Protein AF-A0A397W7V2-F1 (afdb_monomer_lite)

Foldseek 3Di:
DDDDDDDDDDPPPPDDDPPDDDDDDDPQVVQLVLLVVLCVVLVWAKDADDDDDPVDDQQFGMWTDDPQAIETEGEDEDPPAADDLVNLVSQVVVCVVDDQLRYAYEYEYQDPRRHDPNNVVNCVPDSHHYHYYYSVCSNVCVVVVVVVCVVVVVPVVVVVVVVVVVVVVVVVVVD

pLDDT: mean 75.56, std 20.64, range [28.95, 98.0]

Radius of gyration: 20.15 Å; chains: 1; bounding box: 60×45×53 Å

Sequence (175 aa):
MSLNTYQVEIDENKDPDPFITLPSKSKGNELEFIAFRILKSTKIDCQRVRLSGPDGDGGIDIFGNFEGYLILVQCKNYTDAKVSVDDIRKFEGVMSRYPNRTTIGIYVTFDTDGYSRNAVHRAETSKFNILLKNVSSMEQDINNYVFEQLDNGFDDSEELIIDEMICKIKKNLIH

Secondary structure (DSSP, 8-state):
-----------TTS---TT--PPPS-HHHHHHHHHHHHHHHTT-EEEE----STT---S-SEEEEETTEEEEEEE---SS--B-HHHHHHHHHHHTTS-GGGEEEEEEESSTT-B-HHHHHHHHT-SSEEEEEEHHHHHHHHHHHHHHHHHHH--HHHHHHHHHHHHHHHHHT--

Organism: NCBI:txid44941

Structure (mmCIF, N/CA/C/O backbone):
data_AF-A0A397W7V2-F1
#
_entry.id   AF-A0A397W7V2-F1
#
loop_
_atom_site.group_PDB
_atom_site.id
_atom_site.type_symbol
_atom_site.label_atom_id
_atom_site.label_alt_id
_atom_site.label_comp_id
_atom_site.label_asym_id
_atom_site.label_entity_id
_atom_site.label_seq_id
_atom_site.pdbx_PDB_ins_code
_atom_site.Cartn_x
_atom_site.Cartn_y
_atom_site.Cartn_z
_atom_site.occupancy
_atom_site.B_iso_or_equiv
_atom_site.auth_seq_id
_atom_site.auth_comp_id
_atom_site.auth_asym_id
_atom_site.auth_atom_id
_atom_site.pdbx_PDB_model_num
ATOM 1 N N . MET A 1 1 ? 22.718 25.444 -11.321 1.00 36.31 1 MET A N 1
ATOM 2 C CA . MET A 1 1 ? 21.460 25.138 -10.610 1.00 36.31 1 MET A CA 1
ATOM 3 C C . MET A 1 1 ? 21.769 23.979 -9.685 1.00 36.31 1 MET A C 1
ATOM 5 O O . MET A 1 1 ? 22.042 22.892 -10.175 1.00 36.31 1 MET A O 1
ATOM 9 N N . SER A 1 2 ? 21.913 24.261 -8.393 1.00 29.70 2 SER A N 1
ATOM 10 C CA . SER A 1 2 ? 22.418 23.301 -7.408 1.00 29.70 2 SER A CA 1
ATOM 11 C C . SER A 1 2 ? 21.295 22.390 -6.920 1.00 29.70 2 SER A C 1
ATOM 13 O O . SER A 1 2 ? 20.222 22.871 -6.566 1.00 29.70 2 SER A O 1
ATOM 15 N N . LEU A 1 3 ? 21.555 21.082 -6.927 1.00 30.20 3 LEU A N 1
ATOM 16 C CA . LEU A 1 3 ? 20.704 20.051 -6.339 1.00 30.20 3 LEU A CA 1
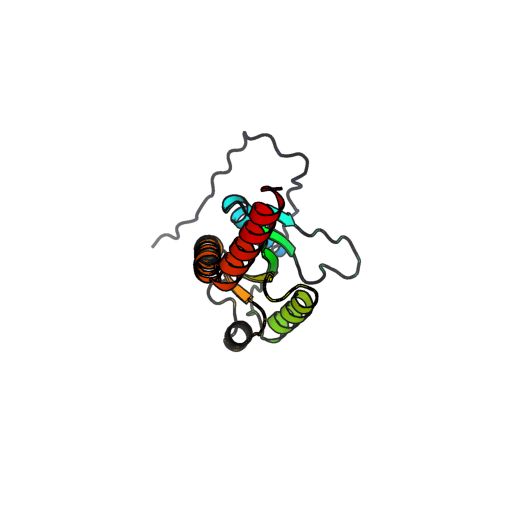ATOM 17 C C . LEU A 1 3 ? 20.763 20.179 -4.812 1.00 30.20 3 LEU A C 1
ATOM 19 O O . LEU A 1 3 ? 21.844 20.110 -4.229 1.00 30.20 3 LEU A O 1
ATOM 23 N N . ASN A 1 4 ? 19.609 20.394 -4.182 1.00 28.95 4 ASN A N 1
ATOM 24 C CA . ASN A 1 4 ? 19.475 20.407 -2.730 1.00 28.95 4 ASN A CA 1
ATOM 25 C C . ASN A 1 4 ? 19.445 18.960 -2.226 1.00 28.95 4 ASN A C 1
ATOM 27 O O . ASN A 1 4 ? 18.449 18.254 -2.378 1.00 28.95 4 ASN A O 1
ATOM 31 N N . THR A 1 5 ? 20.555 18.522 -1.645 1.00 29.66 5 THR A N 1
ATOM 32 C CA . THR A 1 5 ? 20.654 17.260 -0.914 1.00 29.66 5 THR A CA 1
ATOM 33 C C . THR A 1 5 ? 20.014 17.455 0.458 1.00 29.66 5 THR A C 1
ATOM 35 O O . THR A 1 5 ? 20.545 18.196 1.282 1.00 29.66 5 THR A O 1
ATOM 38 N N . TYR A 1 6 ? 18.879 16.806 0.715 1.00 30.30 6 TYR A N 1
ATOM 39 C CA . TYR A 1 6 ? 18.311 16.725 2.059 1.00 30.30 6 TYR A CA 1
ATOM 40 C C . TYR A 1 6 ? 19.210 15.830 2.920 1.00 30.30 6 TYR A C 1
ATOM 42 O O . TYR A 1 6 ? 19.213 14.610 2.762 1.00 30.30 6 TYR A O 1
ATOM 50 N N . GLN A 1 7 ? 20.000 16.432 3.810 1.00 29.55 7 GLN A N 1
ATOM 51 C CA . GLN A 1 7 ? 20.604 15.722 4.934 1.00 29.55 7 GLN A CA 1
ATOM 52 C C . GLN A 1 7 ? 19.617 15.783 6.099 1.00 29.55 7 GLN A C 1
ATOM 54 O O . GLN A 1 7 ? 19.313 16.856 6.611 1.00 29.55 7 GLN A O 1
ATOM 59 N N . VAL A 1 8 ? 19.072 14.628 6.473 1.00 34.34 8 VAL A N 1
ATOM 60 C CA . VAL A 1 8 ? 18.328 14.467 7.723 1.00 34.34 8 VAL A CA 1
ATOM 61 C C . VAL A 1 8 ? 19.373 14.397 8.834 1.00 34.34 8 VAL A C 1
ATOM 63 O O . VAL A 1 8 ? 20.119 13.423 8.906 1.00 34.34 8 VAL A O 1
ATOM 66 N N . GLU A 1 9 ? 19.468 15.438 9.660 1.00 29.42 9 GLU A N 1
ATOM 67 C CA . GLU A 1 9 ? 20.284 15.410 10.875 1.00 29.42 9 GLU A CA 1
ATOM 68 C C . GLU A 1 9 ? 19.662 14.416 11.863 1.00 29.42 9 GLU A C 1
ATOM 70 O O . GLU A 1 9 ? 18.535 14.586 12.332 1.00 29.42 9 GLU A O 1
ATOM 75 N N . ILE A 1 10 ? 20.387 13.332 12.131 1.00 40.09 10 ILE A N 1
ATOM 76 C CA . ILE A 1 10 ? 20.029 12.336 13.135 1.00 40.09 10 ILE A CA 1
ATOM 77 C C . ILE A 1 10 ? 20.703 12.786 14.431 1.00 40.09 10 ILE A C 1
ATOM 79 O O . ILE A 1 10 ? 21.927 12.854 14.497 1.00 40.09 10 ILE A O 1
ATOM 83 N N . ASP A 1 11 ? 19.910 13.114 15.449 1.00 35.94 11 ASP A N 1
ATOM 84 C CA . ASP A 1 11 ? 20.416 13.382 16.796 1.00 35.94 11 ASP A CA 1
ATOM 85 C C . ASP A 1 11 ? 20.946 12.071 17.401 1.00 35.94 11 ASP A C 1
ATOM 87 O O . ASP A 1 11 ? 20.175 11.199 17.812 1.00 35.94 11 ASP A O 1
ATOM 91 N N . GLU A 1 12 ? 22.271 11.916 17.402 1.00 41.75 12 GLU A N 1
ATOM 92 C CA . GLU A 1 12 ? 22.992 10.731 17.888 1.00 41.75 12 GLU A CA 1
ATOM 93 C C . GLU A 1 12 ? 22.890 10.528 19.416 1.00 41.75 12 GLU A C 1
ATOM 95 O O . GLU A 1 12 ? 23.403 9.536 19.928 1.00 41.75 12 GLU A O 1
ATOM 100 N N . ASN A 1 13 ? 22.211 11.416 20.158 1.00 40.16 13 ASN A N 1
ATOM 101 C CA . ASN A 1 13 ? 22.150 11.371 21.626 1.00 40.16 13 ASN A CA 1
ATOM 102 C C . ASN A 1 13 ? 20.847 10.807 22.214 1.00 40.16 13 ASN A C 1
ATOM 104 O O . ASN A 1 13 ? 20.648 10.876 23.429 1.00 40.16 13 ASN A O 1
ATOM 108 N N . LYS A 1 14 ? 19.944 10.242 21.403 1.00 43.38 14 LYS A N 1
ATOM 109 C CA . LYS A 1 14 ? 18.801 9.481 21.935 1.00 43.38 14 LYS A CA 1
ATOM 110 C C . LYS A 1 14 ? 19.172 8.010 22.066 1.00 43.38 14 LYS A C 1
ATOM 112 O O . LYS A 1 14 ? 19.471 7.371 21.061 1.00 43.38 14 LYS A O 1
ATOM 117 N N . ASP A 1 15 ? 19.114 7.503 23.300 1.00 38.69 15 ASP A N 1
ATOM 118 C CA . ASP A 1 15 ? 19.345 6.098 23.642 1.00 38.69 15 ASP A CA 1
ATOM 119 C C . ASP A 1 15 ? 18.730 5.161 22.585 1.00 38.69 15 ASP A C 1
ATOM 121 O O . ASP A 1 15 ? 17.524 5.249 22.314 1.00 38.69 15 ASP A O 1
ATOM 125 N N . PRO A 1 16 ? 19.527 4.281 21.954 1.00 41.81 16 PRO A N 1
ATOM 126 C CA . PRO A 1 16 ? 19.002 3.364 20.963 1.00 41.81 16 PRO A CA 1
ATOM 127 C C . PRO A 1 16 ? 18.083 2.358 21.657 1.00 41.81 16 PRO A C 1
ATOM 129 O O . PRO A 1 16 ? 18.510 1.598 22.527 1.00 41.81 16 PRO A O 1
ATOM 132 N N . ASP A 1 17 ? 16.813 2.350 21.250 1.00 44.78 17 ASP A N 1
ATOM 133 C CA . ASP A 1 17 ? 15.857 1.307 21.617 1.00 44.78 17 ASP A CA 1
ATOM 134 C C . ASP A 1 17 ? 16.480 -0.070 21.292 1.00 44.78 17 ASP A C 1
ATOM 136 O O . ASP A 1 17 ? 16.838 -0.319 20.130 1.00 44.78 17 ASP A O 1
ATOM 140 N N . PRO A 1 18 ? 16.630 -0.966 22.288 1.00 40.69 18 PRO A N 1
ATOM 141 C CA . PRO A 1 18 ? 17.350 -2.231 22.150 1.00 40.69 18 PRO A CA 1
ATOM 142 C C . PRO A 1 18 ? 16.732 -3.204 21.130 1.00 40.69 18 PRO A C 1
ATOM 144 O O . PRO A 1 18 ? 17.342 -4.231 20.827 1.00 40.69 18 PRO A O 1
ATOM 147 N N . PHE A 1 19 ? 15.567 -2.893 20.551 1.00 41.12 19 PHE A N 1
ATOM 148 C CA . PHE A 1 19 ? 14.949 -3.678 19.478 1.00 41.12 19 PHE A CA 1
ATOM 149 C C . PHE A 1 19 ? 15.220 -3.150 18.056 1.00 41.12 19 PHE A C 1
ATOM 151 O O . PHE A 1 19 ? 14.854 -3.805 17.072 1.00 41.12 19 PHE A O 1
ATOM 158 N N . ILE A 1 20 ? 15.907 -2.012 17.895 1.00 42.50 20 ILE A N 1
ATOM 159 C CA . ILE A 1 20 ? 16.216 -1.433 16.580 1.00 42.50 20 ILE A CA 1
ATOM 160 C C . ILE A 1 20 ? 17.597 -1.897 16.112 1.00 42.50 20 ILE A C 1
ATOM 162 O O . ILE A 1 20 ? 18.605 -1.205 16.213 1.00 42.50 20 ILE A O 1
ATOM 166 N N . THR A 1 21 ? 17.642 -3.082 15.508 1.00 40.53 21 THR A N 1
ATOM 167 C CA . THR A 1 21 ? 18.775 -3.449 14.650 1.00 40.53 21 THR A CA 1
ATOM 168 C C . THR A 1 21 ? 18.707 -2.618 13.368 1.00 40.53 21 THR A C 1
ATOM 170 O O . THR A 1 21 ? 17.795 -2.819 12.554 1.00 40.53 21 THR A O 1
ATOM 173 N N . LEU A 1 22 ? 19.663 -1.694 13.205 1.00 39.22 22 LEU A N 1
ATOM 174 C CA . LEU A 1 22 ? 20.009 -1.051 11.933 1.00 39.22 22 LEU A CA 1
ATOM 175 C C . LEU A 1 22 ? 20.388 -2.146 10.922 1.00 39.22 22 LEU A C 1
ATOM 177 O O . LEU A 1 22 ? 21.346 -2.885 11.159 1.00 39.22 22 LEU A O 1
ATOM 181 N N . PRO A 1 23 ? 19.640 -2.309 9.822 1.00 42.50 23 PRO A N 1
ATOM 182 C CA . PRO A 1 23 ? 19.940 -3.345 8.856 1.00 42.50 23 PRO A CA 1
ATOM 183 C C . PRO A 1 23 ? 21.092 -2.937 7.939 1.00 42.50 23 PRO A C 1
ATOM 185 O O . PRO A 1 23 ? 21.201 -1.798 7.486 1.00 42.50 23 PRO A O 1
ATOM 188 N N . SER A 1 24 ? 21.939 -3.914 7.625 1.00 39.84 24 SER A N 1
ATOM 189 C CA . SER A 1 24 ? 22.987 -3.816 6.617 1.00 39.84 24 SER A CA 1
ATOM 190 C C . SER A 1 24 ? 22.401 -3.422 5.255 1.00 39.84 24 SER A C 1
ATOM 192 O O . SER A 1 24 ? 21.488 -4.090 4.763 1.00 39.84 24 SER A O 1
ATOM 194 N N . LYS A 1 25 ? 22.955 -2.355 4.659 1.00 41.94 25 LYS A N 1
ATOM 195 C CA . LYS A 1 25 ? 22.724 -1.829 3.298 1.00 41.94 25 LYS A CA 1
ATOM 196 C C . LYS A 1 25 ? 22.180 -2.871 2.306 1.00 41.94 25 LYS A C 1
ATOM 198 O O . LYS A 1 25 ? 22.931 -3.568 1.631 1.00 41.94 25 LYS A O 1
ATOM 203 N N . SER A 1 26 ? 20.862 -2.910 2.160 1.00 48.91 26 SER A N 1
ATOM 204 C CA . SER A 1 26 ? 20.168 -3.461 0.996 1.00 48.91 26 SER A CA 1
ATOM 205 C C . SER A 1 26 ? 19.012 -2.510 0.683 1.00 48.91 26 SER A C 1
ATOM 207 O O . SER A 1 26 ? 18.288 -2.103 1.588 1.00 48.91 26 SER A O 1
ATOM 209 N N . LYS A 1 27 ? 18.875 -2.090 -0.582 1.00 52.91 27 LYS A N 1
ATOM 210 C CA . LYS A 1 27 ? 17.947 -1.018 -1.008 1.00 52.91 27 LYS A CA 1
ATOM 211 C C . LYS A 1 27 ? 16.471 -1.275 -0.651 1.00 52.91 27 LYS A C 1
ATOM 213 O O . LYS A 1 27 ? 15.699 -0.324 -0.592 1.00 52.91 27 LYS A O 1
ATOM 218 N N . GLY A 1 28 ? 16.077 -2.536 -0.443 1.00 57.19 28 GLY A N 1
ATOM 219 C CA . GLY A 1 28 ? 14.729 -2.899 0.019 1.00 57.19 28 GLY A CA 1
ATOM 220 C C . GLY A 1 28 ? 14.472 -2.460 1.462 1.00 57.19 28 GLY A C 1
ATOM 221 O O . GLY A 1 28 ? 13.488 -1.781 1.737 1.00 57.19 28 GLY A O 1
ATOM 222 N N . ASN A 1 29 ? 15.443 -2.699 2.347 1.00 71.06 29 ASN A N 1
ATOM 223 C CA . ASN A 1 29 ? 15.314 -2.400 3.772 1.00 71.06 29 ASN A CA 1
ATOM 224 C C . ASN A 1 29 ? 15.237 -0.893 4.066 1.00 71.06 29 ASN A C 1
ATOM 226 O O . ASN A 1 29 ? 14.667 -0.475 5.069 1.00 71.06 29 ASN A O 1
ATOM 230 N N . GLU A 1 30 ? 15.807 -0.064 3.189 1.00 83.62 30 GLU A N 1
ATOM 231 C CA . GLU A 1 30 ? 15.727 1.392 3.313 1.00 83.62 30 GLU A CA 1
ATOM 232 C C . GLU A 1 30 ? 14.299 1.901 3.087 1.00 83.62 30 GLU A C 1
ATOM 234 O O . GLU A 1 30 ? 13.807 2.698 3.885 1.00 83.62 30 GLU A O 1
ATOM 239 N N . LEU A 1 31 ? 13.604 1.396 2.057 1.00 85.25 31 LEU A N 1
ATOM 240 C CA . LEU A 1 31 ? 12.212 1.767 1.786 1.00 85.25 31 LEU A CA 1
ATOM 241 C C . LEU A 1 31 ? 11.305 1.369 2.948 1.00 85.25 31 LEU A C 1
ATOM 243 O O . LEU A 1 31 ? 10.539 2.190 3.447 1.00 85.25 31 LEU A O 1
ATOM 247 N N . GLU A 1 32 ? 11.433 0.120 3.394 1.00 87.56 32 GLU A N 1
ATOM 248 C CA . GLU A 1 32 ? 10.673 -0.416 4.522 1.00 87.56 32 GLU A CA 1
ATOM 249 C C . GLU A 1 32 ? 10.929 0.388 5.799 1.00 87.56 32 GLU A C 1
ATOM 251 O O . GLU A 1 32 ? 10.002 0.697 6.546 1.00 87.56 32 GLU A O 1
ATOM 256 N N . PHE A 1 33 ? 12.187 0.762 6.057 1.00 87.69 33 PHE A N 1
ATOM 257 C CA . PHE A 1 33 ? 12.539 1.560 7.224 1.00 87.69 33 PHE A CA 1
ATOM 258 C C . PHE A 1 33 ? 11.929 2.962 7.162 1.00 87.69 33 PHE A C 1
ATOM 260 O O . PHE A 1 33 ? 11.362 3.415 8.155 1.00 87.69 33 PHE A O 1
ATOM 267 N N . ILE A 1 34 ? 11.999 3.641 6.014 1.00 88.75 34 ILE A N 1
ATOM 268 C CA . ILE A 1 34 ? 11.419 4.980 5.861 1.00 88.75 34 ILE A CA 1
ATOM 269 C C . ILE A 1 34 ? 9.892 4.922 5.978 1.00 88.75 34 ILE A C 1
ATOM 271 O O . ILE A 1 34 ? 9.317 5.682 6.758 1.00 88.75 34 ILE A O 1
ATOM 275 N N . ALA A 1 35 ? 9.243 3.986 5.282 1.00 90.25 35 ALA A N 1
ATOM 276 C CA . ALA A 1 35 ? 7.800 3.775 5.374 1.00 90.25 35 ALA A CA 1
ATOM 277 C C . ALA A 1 35 ? 7.369 3.501 6.824 1.00 90.25 35 ALA A C 1
ATOM 279 O O . ALA A 1 35 ? 6.437 4.122 7.329 1.00 90.25 35 ALA A O 1
ATOM 280 N N . PHE A 1 36 ? 8.102 2.646 7.543 1.00 91.06 36 PHE A N 1
ATOM 281 C CA . PHE A 1 36 ? 7.857 2.373 8.959 1.00 91.06 36 PHE A CA 1
ATOM 282 C C . PHE A 1 36 ? 7.973 3.627 9.837 1.00 91.06 36 PHE A C 1
ATOM 284 O O . PHE A 1 36 ? 7.149 3.842 10.725 1.00 91.06 36 PHE A O 1
ATOM 291 N N . ARG A 1 37 ? 8.977 4.477 9.595 1.00 89.88 37 ARG A N 1
ATOM 292 C CA . ARG A 1 37 ? 9.163 5.727 10.348 1.00 89.88 37 ARG A CA 1
ATOM 293 C C . ARG A 1 37 ? 8.023 6.717 10.115 1.00 89.88 37 ARG A C 1
ATOM 295 O O . ARG A 1 37 ? 7.576 7.317 11.089 1.00 89.88 37 ARG A O 1
ATOM 302 N N . ILE A 1 38 ? 7.537 6.836 8.879 1.00 88.50 38 ILE A N 1
ATOM 303 C CA . ILE A 1 38 ? 6.379 7.674 8.525 1.00 88.50 38 ILE A CA 1
ATOM 304 C C . ILE A 1 38 ? 5.102 7.161 9.213 1.00 88.50 38 ILE A C 1
ATOM 306 O O . ILE A 1 38 ? 4.321 7.929 9.771 1.00 88.50 38 ILE A O 1
ATOM 310 N N . LEU A 1 39 ? 4.890 5.845 9.245 1.00 88.75 39 LEU A N 1
ATOM 311 C CA . LEU A 1 39 ? 3.735 5.265 9.942 1.00 88.75 39 LEU A CA 1
ATOM 312 C C . LEU A 1 39 ? 3.814 5.504 11.459 1.00 88.75 39 LEU A C 1
ATOM 314 O O . LEU A 1 39 ? 2.828 5.867 12.095 1.00 88.75 39 LEU A O 1
ATOM 318 N N . LYS A 1 40 ? 5.001 5.378 12.064 1.00 87.56 40 LYS A N 1
ATOM 319 C CA . LYS A 1 40 ? 5.171 5.690 13.491 1.00 87.56 40 LYS A CA 1
ATOM 320 C C . LYS A 1 40 ? 4.983 7.179 13.807 1.00 87.56 40 LYS A C 1
ATOM 322 O O . LYS A 1 40 ? 4.460 7.480 14.878 1.00 87.56 40 LYS A O 1
ATOM 327 N N . SER A 1 41 ? 5.373 8.107 12.924 1.00 84.94 41 SER A N 1
ATOM 328 C CA . SER A 1 41 ? 5.145 9.547 13.154 1.00 84.94 41 SER A CA 1
ATOM 329 C C . SER A 1 41 ? 3.665 9.930 13.083 1.00 84.94 41 SER A C 1
ATOM 331 O O . SER A 1 41 ? 3.241 10.851 13.777 1.00 84.94 41 SER A O 1
ATOM 333 N N . THR A 1 42 ? 2.863 9.170 12.334 1.00 79.25 42 THR A N 1
ATOM 334 C CA . THR A 1 42 ? 1.411 9.364 12.165 1.00 79.25 42 THR A CA 1
ATOM 335 C C . THR A 1 42 ? 0.564 8.670 13.241 1.00 79.25 42 THR A C 1
ATOM 337 O O . THR A 1 42 ? -0.643 8.529 13.092 1.00 79.25 42 THR A O 1
ATOM 340 N N . LYS A 1 43 ? 1.176 8.267 14.368 1.00 81.25 43 LYS A N 1
ATOM 341 C CA . LYS A 1 43 ? 0.522 7.567 15.496 1.00 81.25 43 LYS A CA 1
ATOM 342 C C . LYS A 1 43 ? -0.110 6.215 15.131 1.00 81.25 43 LYS A C 1
ATOM 344 O O . LYS A 1 43 ? -0.883 5.678 15.919 1.00 81.25 43 LYS A O 1
ATOM 349 N N . ILE A 1 44 ? 0.250 5.632 13.989 1.00 85.31 44 ILE A N 1
ATOM 350 C CA . ILE A 1 44 ? -0.161 4.276 13.623 1.00 85.31 44 ILE A CA 1
ATOM 351 C C . ILE A 1 44 ? 0.657 3.283 14.447 1.00 85.31 44 ILE A C 1
ATOM 353 O O . ILE A 1 44 ? 1.898 3.300 14.433 1.00 85.31 44 ILE A O 1
ATOM 357 N N . ASP A 1 45 ? -0.022 2.370 15.142 1.00 88.62 45 ASP A N 1
ATOM 358 C CA . ASP A 1 45 ? 0.671 1.285 15.822 1.00 88.62 45 ASP A CA 1
ATOM 359 C C . ASP A 1 45 ? 1.105 0.232 14.807 1.00 88.62 45 ASP A C 1
ATOM 361 O O . ASP A 1 45 ? 0.329 -0.625 14.397 1.00 88.62 45 ASP A O 1
ATOM 365 N N . CYS A 1 46 ? 2.353 0.331 14.357 1.00 90.44 46 CYS A N 1
ATOM 366 C CA . CYS A 1 46 ? 2.905 -0.565 13.354 1.00 90.44 46 CYS A CA 1
ATOM 367 C C . CYS A 1 46 ? 4.093 -1.403 13.830 1.00 90.44 46 CYS A C 1
ATOM 369 O O . CYS A 1 46 ? 4.826 -1.046 14.757 1.00 90.44 46 CYS A O 1
ATOM 371 N N . GLN A 1 47 ? 4.296 -2.526 13.145 1.00 89.81 47 GLN A N 1
ATOM 372 C CA . GLN A 1 47 ? 5.377 -3.478 13.351 1.00 89.81 47 GLN A CA 1
ATOM 373 C C . GLN A 1 47 ? 5.892 -3.951 11.992 1.00 89.81 47 GLN A C 1
ATOM 375 O O . GLN A 1 47 ? 5.113 -4.281 11.097 1.00 89.81 47 GLN A O 1
ATOM 380 N N . ARG A 1 48 ? 7.218 -3.999 11.839 1.00 87.44 48 ARG A N 1
ATOM 381 C CA . ARG A 1 48 ? 7.835 -4.595 10.650 1.00 87.44 48 ARG A CA 1
ATOM 382 C C . ARG A 1 48 ? 7.738 -6.112 10.714 1.00 87.44 48 ARG A C 1
ATOM 384 O O . ARG A 1 48 ? 8.032 -6.715 11.746 1.00 87.44 48 ARG A O 1
ATOM 391 N N . VAL A 1 49 ? 7.406 -6.717 9.588 1.00 82.94 49 VAL A N 1
ATOM 392 C CA . VAL A 1 49 ? 7.402 -8.158 9.396 1.00 82.94 49 VAL A CA 1
ATOM 393 C C . VAL A 1 49 ? 8.825 -8.599 9.108 1.00 82.94 49 VAL A C 1
ATOM 395 O O . VAL A 1 49 ? 9.399 -8.285 8.074 1.00 82.94 49 VAL A O 1
ATOM 398 N N . ARG A 1 50 ? 9.417 -9.349 10.034 1.00 69.06 50 ARG A N 1
ATOM 399 C CA . ARG A 1 50 ? 10.701 -10.017 9.811 1.00 69.06 50 ARG A CA 1
ATOM 400 C C . ARG A 1 50 ? 10.462 -11.516 9.748 1.00 69.06 50 ARG A C 1
ATOM 402 O O . ARG A 1 50 ? 10.677 -12.223 10.729 1.00 69.06 50 ARG A O 1
ATOM 409 N N . LEU A 1 51 ? 9.988 -12.008 8.607 1.00 57.53 51 LEU A N 1
ATOM 410 C CA . LEU A 1 51 ? 9.921 -13.449 8.379 1.00 57.53 51 LEU A CA 1
ATOM 411 C C . LEU A 1 51 ? 11.315 -13.939 7.984 1.00 57.53 51 LEU A C 1
ATOM 413 O O . LEU A 1 51 ? 11.837 -13.613 6.925 1.00 57.53 51 LEU A O 1
ATOM 417 N N . SER A 1 52 ? 11.942 -14.694 8.882 1.00 47.91 52 SER A N 1
ATOM 418 C CA . SER A 1 52 ? 13.190 -15.406 8.607 1.00 47.91 52 SER A CA 1
ATOM 419 C C . SER A 1 52 ? 12.833 -16.824 8.164 1.00 47.91 52 SER A C 1
ATOM 421 O O . SER A 1 52 ? 12.600 -17.691 9.001 1.00 47.91 52 SER A O 1
ATOM 423 N N . GLY A 1 53 ? 12.724 -17.052 6.855 1.00 47.06 53 GLY A N 1
ATOM 424 C CA . GLY A 1 53 ? 12.413 -18.364 6.284 1.00 47.06 53 GLY A CA 1
ATOM 425 C C . GLY A 1 53 ? 12.797 -18.457 4.800 1.00 47.06 53 GLY A C 1
ATOM 426 O O . GLY A 1 53 ? 12.938 -17.421 4.151 1.00 47.06 53 GLY A O 1
ATOM 427 N N . PRO A 1 54 ? 12.984 -19.676 4.256 1.00 40.94 54 PRO A N 1
ATOM 428 C CA . PRO A 1 54 ? 13.410 -19.892 2.867 1.00 40.94 54 PRO A CA 1
ATOM 429 C C . PRO A 1 54 ? 12.395 -19.413 1.813 1.00 40.94 54 PRO A C 1
ATOM 431 O O . PRO A 1 54 ? 12.778 -19.237 0.660 1.00 40.94 54 PRO A O 1
ATOM 434 N N . ASP A 1 55 ? 11.143 -19.155 2.211 1.00 45.34 55 ASP A N 1
ATOM 435 C CA . ASP A 1 55 ? 10.045 -18.752 1.319 1.00 45.34 55 ASP A CA 1
ATOM 436 C C . ASP A 1 55 ? 9.836 -17.229 1.212 1.00 45.34 55 ASP A C 1
ATOM 438 O O . ASP A 1 55 ? 8.919 -16.784 0.524 1.00 45.34 55 ASP A O 1
ATOM 442 N N . GLY A 1 56 ? 10.701 -16.425 1.843 1.00 49.66 56 GLY A N 1
ATOM 443 C CA . GLY A 1 56 ? 10.630 -14.964 1.779 1.00 49.66 56 GLY A CA 1
ATOM 444 C C . GLY A 1 56 ? 9.408 -14.353 2.480 1.00 49.66 56 GLY A C 1
ATOM 445 O O . GLY A 1 56 ? 8.494 -15.028 2.951 1.00 49.66 56 GLY A O 1
ATOM 446 N N . ASP A 1 57 ? 9.448 -13.031 2.593 1.00 54.28 57 ASP A N 1
ATOM 447 C CA . ASP A 1 57 ? 8.368 -12.134 2.983 1.00 54.28 57 ASP A CA 1
ATOM 448 C C . ASP A 1 57 ? 7.073 -12.501 2.244 1.00 54.28 57 ASP A C 1
ATOM 450 O O . ASP A 1 57 ? 6.979 -12.397 1.027 1.00 54.28 57 ASP A O 1
ATOM 454 N N . GLY A 1 58 ? 6.041 -12.948 2.965 1.00 61.41 58 GLY A N 1
ATOM 455 C CA . GLY A 1 58 ? 4.741 -13.363 2.411 1.00 61.41 58 GLY A CA 1
ATOM 456 C C . GLY A 1 58 ? 3.906 -12.238 1.767 1.00 61.41 58 GLY A C 1
ATOM 457 O O . GLY A 1 58 ? 2.672 -12.288 1.819 1.00 61.41 58 GLY A O 1
ATOM 458 N N . GLY A 1 59 ? 4.570 -11.231 1.196 1.00 80.44 59 GLY A N 1
ATOM 459 C CA . GLY A 1 59 ? 4.029 -10.088 0.477 1.00 80.44 59 GLY A CA 1
ATOM 460 C C . GLY A 1 59 ? 3.672 -8.880 1.348 1.00 80.44 59 GLY A C 1
ATOM 461 O O . GLY A 1 59 ? 3.009 -7.976 0.856 1.00 80.44 59 GLY A O 1
ATOM 462 N N . ILE A 1 60 ? 4.020 -8.875 2.640 1.00 90.00 60 ILE A N 1
ATOM 463 C CA . ILE A 1 60 ? 3.762 -7.758 3.567 1.00 90.00 60 ILE A CA 1
ATOM 464 C C . ILE A 1 60 ? 5.033 -7.482 4.357 1.00 90.00 60 ILE A C 1
ATOM 466 O O . ILE A 1 60 ? 5.539 -8.379 5.031 1.00 90.00 60 ILE A O 1
ATOM 470 N N . ASP A 1 61 ? 5.469 -6.228 4.334 1.00 90.88 61 ASP A N 1
ATOM 471 C CA . ASP A 1 61 ? 6.660 -5.760 5.045 1.00 90.88 61 ASP A CA 1
ATOM 472 C C . ASP A 1 61 ? 6.307 -5.102 6.381 1.00 90.88 61 ASP A C 1
ATOM 474 O O . ASP A 1 61 ? 7.096 -5.132 7.326 1.00 90.88 61 ASP A O 1
ATOM 478 N N . ILE A 1 62 ? 5.120 -4.495 6.495 1.00 91.69 62 ILE A N 1
ATOM 479 C CA . ILE A 1 62 ? 4.678 -3.799 7.711 1.00 91.69 62 ILE A CA 1
ATOM 480 C C . ILE A 1 62 ? 3.197 -4.087 7.964 1.00 91.69 62 ILE A C 1
ATOM 482 O O . ILE A 1 62 ? 2.363 -3.945 7.070 1.00 91.69 62 ILE A O 1
ATOM 486 N N . PHE A 1 63 ? 2.875 -4.434 9.210 1.00 92.31 63 PHE A N 1
ATOM 487 C CA . PHE A 1 63 ? 1.511 -4.394 9.734 1.00 92.31 63 PHE A CA 1
ATOM 488 C C . PHE A 1 63 ? 1.318 -3.132 10.556 1.00 92.31 63 PHE A C 1
ATOM 490 O O . PHE A 1 63 ? 2.204 -2.755 11.318 1.00 92.31 63 PHE A O 1
ATOM 497 N N . GLY A 1 64 ? 0.156 -2.508 10.436 1.00 91.50 64 GLY A N 1
ATOM 498 C CA . GLY A 1 64 ? -0.266 -1.388 11.259 1.00 91.50 64 GLY A CA 1
ATOM 499 C C . GLY A 1 64 ? -1.682 -1.574 11.778 1.00 91.50 64 GLY A C 1
ATOM 500 O O . GLY A 1 64 ? -2.493 -2.271 11.173 1.00 91.50 64 GLY A O 1
ATOM 501 N N . ASN A 1 65 ? -1.985 -0.925 12.891 1.00 90.12 65 ASN A N 1
ATOM 502 C CA . ASN A 1 65 ? -3.337 -0.695 13.355 1.00 90.12 65 ASN A CA 1
ATOM 503 C C . ASN A 1 65 ? -3.544 0.804 13.558 1.00 90.12 65 ASN A C 1
ATOM 505 O O . ASN A 1 65 ? -2.690 1.487 14.133 1.00 90.12 65 ASN A O 1
ATOM 509 N N . PHE A 1 66 ? -4.677 1.301 13.081 1.00 86.44 66 PHE A N 1
ATOM 510 C CA . PHE A 1 66 ? -5.109 2.663 13.334 1.00 86.44 66 PHE A CA 1
ATOM 511 C C . PHE A 1 66 ? -6.624 2.686 13.499 1.00 86.44 66 PHE A C 1
ATOM 513 O O . PHE A 1 66 ? -7.339 2.325 12.572 1.00 86.44 66 PHE A O 1
ATOM 520 N N . GLU A 1 67 ? -7.100 3.062 14.687 1.00 83.62 67 GLU A N 1
ATOM 521 C CA . GLU A 1 67 ? -8.531 3.243 14.987 1.00 83.62 67 GLU A CA 1
ATOM 522 C C . GLU A 1 67 ? -9.426 2.075 14.523 1.00 83.62 67 GLU A C 1
ATOM 524 O O . GLU A 1 67 ? -10.495 2.255 13.954 1.00 83.62 67 GLU A O 1
ATOM 529 N N . GLY A 1 68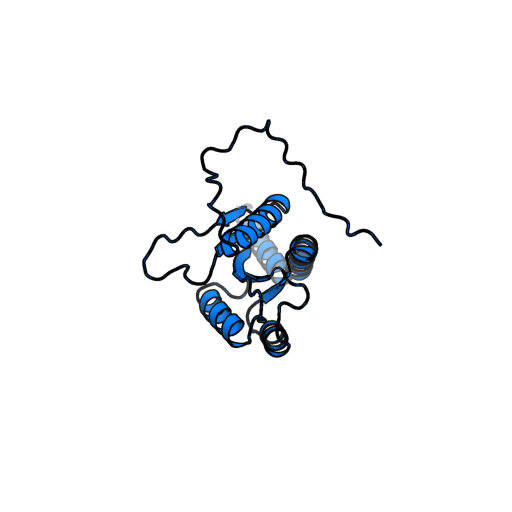 ? -8.969 0.837 14.748 1.00 84.06 68 GLY A N 1
ATOM 530 C CA . GLY A 1 68 ? -9.711 -0.373 14.370 1.00 84.06 68 GLY A CA 1
ATOM 531 C C . GLY A 1 68 ? -9.495 -0.842 12.926 1.00 84.06 68 GLY A C 1
ATOM 532 O O . GLY A 1 68 ? -9.868 -1.971 12.601 1.00 84.06 68 GLY A O 1
ATOM 533 N N . TYR A 1 69 ? -8.816 -0.054 12.089 1.00 88.50 69 TYR A N 1
ATOM 534 C CA . TYR A 1 69 ? -8.392 -0.463 10.753 1.00 88.50 69 TYR A CA 1
ATOM 535 C C . TYR A 1 69 ? -7.060 -1.209 10.792 1.00 88.50 69 TYR A C 1
ATOM 537 O O . TYR A 1 69 ? -6.079 -0.771 11.399 1.00 88.50 69 TYR A O 1
ATOM 545 N N . LEU A 1 70 ? -7.018 -2.340 10.094 1.00 91.69 70 LEU A N 1
ATOM 546 C CA . LEU A 1 70 ? -5.800 -3.072 9.795 1.00 91.69 70 LEU A CA 1
ATOM 547 C C . LEU A 1 70 ? -5.107 -2.428 8.594 1.00 91.69 70 LEU A C 1
ATOM 549 O O . LEU A 1 70 ? -5.679 -2.338 7.513 1.00 91.69 70 LEU A O 1
ATOM 553 N N . ILE A 1 71 ? -3.856 -2.026 8.764 1.00 92.94 71 ILE A N 1
ATOM 554 C CA . ILE A 1 71 ? -3.023 -1.465 7.704 1.00 92.94 71 ILE A CA 1
ATOM 555 C C . ILE A 1 71 ? -2.009 -2.522 7.278 1.00 92.94 71 ILE A C 1
ATOM 557 O O . ILE A 1 71 ? -1.257 -3.050 8.096 1.00 92.94 71 ILE A O 1
ATOM 561 N N . LEU A 1 72 ? -1.989 -2.831 5.988 1.00 94.00 72 LEU A N 1
ATOM 562 C CA . LEU A 1 72 ? -1.065 -3.774 5.370 1.00 94.00 72 LEU A CA 1
ATOM 563 C C . LEU A 1 72 ? -0.174 -3.016 4.405 1.00 94.00 72 LEU A C 1
ATOM 565 O O . LEU A 1 72 ? -0.685 -2.393 3.479 1.00 94.00 72 LEU A O 1
ATOM 569 N N . VAL A 1 73 ? 1.140 -3.079 4.589 1.00 93.75 73 VAL A N 1
ATOM 570 C CA . VAL A 1 73 ? 2.072 -2.336 3.740 1.00 93.75 73 VAL A CA 1
ATOM 571 C C . VAL A 1 73 ? 3.015 -3.283 3.027 1.00 93.75 73 VAL A C 1
ATOM 573 O O . VAL A 1 73 ? 3.671 -4.109 3.663 1.00 93.75 73 VAL A O 1
ATOM 576 N N . GLN A 1 74 ? 3.103 -3.121 1.711 1.00 93.56 74 GLN A N 1
ATOM 577 C CA . GLN A 1 74 ? 4.160 -3.699 0.892 1.00 93.56 74 GLN A CA 1
ATOM 578 C C . GLN A 1 74 ? 4.984 -2.564 0.289 1.00 93.56 74 GLN A C 1
ATOM 580 O O . GLN A 1 74 ? 4.475 -1.671 -0.389 1.00 93.56 74 GLN A O 1
ATOM 585 N N . CYS A 1 75 ? 6.283 -2.639 0.499 1.00 90.81 75 CYS A N 1
ATOM 586 C CA . CYS A 1 75 ? 7.299 -1.791 -0.073 1.00 90.81 75 CYS A CA 1
ATOM 587 C C . CYS A 1 75 ? 7.930 -2.497 -1.279 1.00 90.81 75 CYS A C 1
ATOM 589 O O . CYS A 1 75 ? 8.397 -3.632 -1.202 1.00 90.81 75 CYS A O 1
ATOM 591 N N . LYS A 1 76 ? 7.996 -1.812 -2.421 1.00 88.62 76 LYS A N 1
ATOM 592 C CA . LYS A 1 76 ? 8.713 -2.315 -3.594 1.00 88.62 76 LYS A CA 1
ATOM 593 C C . LYS A 1 76 ? 9.552 -1.219 -4.221 1.00 88.62 76 LYS A C 1
ATOM 595 O O . LYS A 1 76 ? 9.038 -0.191 -4.648 1.00 88.62 76 LYS A O 1
ATOM 600 N N . ASN A 1 77 ? 10.854 -1.467 -4.314 1.00 80.69 77 ASN A N 1
ATOM 601 C CA . ASN A 1 77 ? 11.791 -0.555 -4.953 1.00 80.69 77 ASN A CA 1
ATOM 602 C C . ASN A 1 77 ? 12.345 -1.174 -6.240 1.00 80.69 77 ASN A C 1
ATOM 604 O O . ASN A 1 77 ? 13.325 -1.920 -6.206 1.00 80.69 77 ASN A O 1
ATOM 608 N N . TYR A 1 78 ? 11.706 -0.885 -7.370 1.00 82.00 78 TYR A N 1
ATOM 609 C CA . TYR A 1 78 ? 12.267 -1.194 -8.680 1.00 82.00 78 TYR A CA 1
ATOM 610 C C . TYR A 1 78 ? 13.157 -0.034 -9.126 1.00 82.00 78 TYR A C 1
ATOM 612 O O . TYR A 1 78 ? 12.720 1.104 -9.108 1.00 82.00 78 TYR A O 1
ATOM 620 N N . THR A 1 79 ? 14.404 -0.314 -9.519 1.00 76.94 79 THR A N 1
ATOM 621 C CA . THR A 1 79 ? 15.326 0.731 -10.010 1.00 76.94 79 THR A CA 1
ATOM 622 C C . THR A 1 79 ? 15.112 1.040 -11.495 1.00 76.94 79 THR A C 1
ATOM 624 O O . THR A 1 79 ? 15.216 2.191 -11.895 1.00 76.94 79 THR A O 1
ATOM 627 N N . ASP A 1 80 ? 14.771 0.026 -12.295 1.00 83.06 80 ASP A N 1
ATOM 628 C CA . ASP A 1 80 ? 14.665 0.138 -13.761 1.00 83.06 80 ASP A CA 1
ATOM 629 C C . ASP A 1 80 ? 13.301 -0.341 -14.295 1.00 83.06 80 ASP A C 1
ATOM 631 O O . ASP A 1 80 ? 13.133 -0.609 -15.485 1.00 83.06 80 ASP A O 1
ATOM 635 N N . ALA A 1 81 ? 12.317 -0.506 -13.409 1.00 89.12 81 ALA A N 1
ATOM 636 C CA . ALA A 1 81 ? 10.988 -0.991 -13.756 1.00 89.12 81 ALA A CA 1
ATOM 637 C C . ALA A 1 81 ? 9.916 -0.270 -12.941 1.00 89.12 81 ALA A C 1
ATOM 639 O O . ALA A 1 81 ? 10.194 0.344 -11.918 1.00 89.12 81 ALA A O 1
ATOM 640 N N . LYS A 1 82 ? 8.669 -0.377 -13.395 1.00 93.62 82 LYS A N 1
ATOM 641 C CA . LYS A 1 82 ? 7.505 0.086 -12.643 1.00 93.62 82 LYS A CA 1
ATOM 642 C C . LYS A 1 82 ? 6.770 -1.097 -12.044 1.00 93.62 82 LYS A C 1
ATOM 644 O O . LYS A 1 82 ? 6.768 -2.184 -12.621 1.00 93.62 82 LYS A O 1
ATOM 649 N N . VAL A 1 83 ? 6.068 -0.848 -10.947 1.00 94.12 83 VAL A N 1
ATOM 650 C CA . VAL A 1 83 ? 5.093 -1.778 -10.383 1.00 94.12 83 VAL A CA 1
ATOM 651 C C . VAL A 1 83 ? 4.059 -2.122 -11.456 1.00 94.12 83 VAL A C 1
ATOM 653 O O . VAL A 1 83 ? 3.447 -1.251 -12.093 1.00 94.12 83 VAL A O 1
ATOM 656 N N . SER A 1 84 ? 3.907 -3.419 -11.686 1.00 95.88 84 SER A N 1
ATOM 657 C CA . SER A 1 84 ? 3.038 -3.990 -12.705 1.00 95.88 84 SER A CA 1
ATOM 658 C C . SER A 1 84 ? 1.657 -4.319 -12.139 1.00 95.88 84 SER A C 1
ATOM 660 O O . SER A 1 84 ? 1.430 -4.331 -10.930 1.00 95.88 84 SER A O 1
ATOM 662 N N . VAL A 1 85 ? 0.711 -4.630 -13.026 1.00 97.12 85 VAL A N 1
ATOM 663 C CA . VAL A 1 85 ? -0.613 -5.123 -12.616 1.00 97.12 85 VAL A CA 1
ATOM 664 C C . VAL A 1 85 ? -0.528 -6.437 -11.831 1.00 97.12 85 VAL A C 1
ATOM 666 O O . VAL A 1 85 ? -1.353 -6.682 -10.953 1.00 97.12 85 VAL A O 1
ATOM 669 N N . ASP A 1 86 ? 0.470 -7.274 -12.116 1.00 95.88 86 ASP A N 1
ATOM 670 C CA . ASP A 1 86 ? 0.623 -8.570 -11.457 1.00 95.88 86 ASP A CA 1
ATOM 671 C C . ASP A 1 86 ? 1.138 -8.426 -10.024 1.00 95.88 86 ASP A C 1
ATOM 673 O O . ASP A 1 86 ? 0.758 -9.217 -9.161 1.00 95.88 86 ASP A O 1
ATOM 677 N N . ASP A 1 87 ? 1.923 -7.387 -9.739 1.00 95.06 87 ASP A N 1
ATOM 678 C CA . ASP A 1 87 ? 2.327 -7.046 -8.373 1.00 95.06 87 ASP A CA 1
ATOM 679 C C . ASP A 1 87 ? 1.108 -6.654 -7.529 1.00 95.06 87 ASP A C 1
ATOM 681 O O . ASP A 1 87 ? 0.911 -7.178 -6.432 1.00 95.06 87 ASP A O 1
ATOM 685 N N . ILE A 1 88 ? 0.215 -5.829 -8.089 1.00 96.88 88 ILE A N 1
ATOM 686 C CA . ILE A 1 88 ? -1.036 -5.449 -7.420 1.00 96.88 88 ILE A CA 1
ATOM 687 C C . ILE A 1 88 ? -1.946 -6.665 -7.222 1.00 96.88 88 ILE A C 1
ATOM 689 O O . ILE A 1 88 ? -2.491 -6.842 -6.140 1.00 96.88 88 ILE A O 1
ATOM 693 N N . ARG A 1 89 ? -2.069 -7.566 -8.206 1.00 96.38 89 ARG A N 1
ATOM 694 C CA . ARG A 1 89 ? -2.859 -8.805 -8.053 1.00 96.38 89 ARG A CA 1
ATOM 695 C C . ARG A 1 89 ? -2.320 -9.726 -6.961 1.00 96.38 89 ARG A C 1
ATOM 697 O O . ARG A 1 89 ? -3.102 -10.346 -6.242 1.00 96.38 89 ARG A O 1
ATOM 704 N N 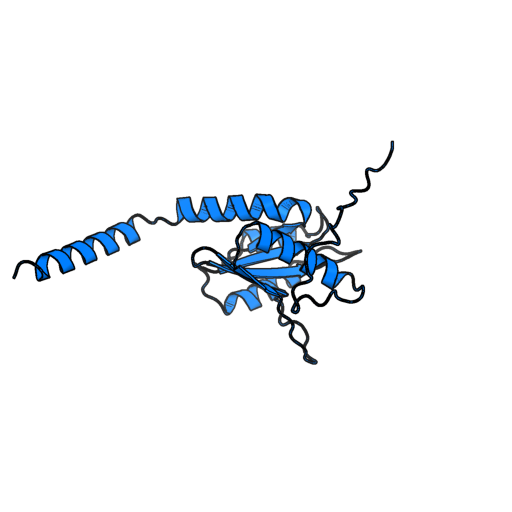. LYS A 1 90 ? -0.996 -9.836 -6.827 1.00 95.44 90 LYS A N 1
ATOM 705 C CA . LYS A 1 90 ? -0.377 -10.594 -5.730 1.00 95.44 90 LYS A CA 1
ATOM 706 C C . LYS A 1 90 ? -0.720 -9.964 -4.386 1.00 95.44 90 LYS A C 1
ATOM 708 O O . LYS A 1 90 ? -1.126 -10.681 -3.474 1.00 95.44 90 LYS A O 1
ATOM 713 N N . PHE A 1 91 ? -0.632 -8.640 -4.297 1.00 95.12 91 PHE A N 1
ATOM 714 C CA . PHE A 1 91 ? -1.006 -7.898 -3.099 1.00 95.12 91 PHE A CA 1
ATOM 715 C C . PHE A 1 91 ? -2.493 -8.068 -2.750 1.00 95.12 91 PHE A C 1
ATOM 717 O O . PHE A 1 91 ? -2.819 -8.383 -1.611 1.00 95.12 91 PHE A O 1
ATOM 724 N N . GLU A 1 92 ? -3.399 -8.014 -3.730 1.00 95.31 92 GLU A N 1
ATOM 725 C CA . GLU A 1 92 ? -4.819 -8.357 -3.542 1.00 95.31 92 GLU A CA 1
ATOM 726 C C . GLU A 1 92 ? -5.002 -9.783 -3.009 1.00 95.31 92 GLU A C 1
ATOM 728 O O . GLU A 1 92 ? -5.825 -10.025 -2.125 1.00 95.31 92 GLU A O 1
ATOM 733 N N . GLY A 1 93 ? -4.222 -10.738 -3.523 1.00 94.56 93 GLY A N 1
ATOM 734 C CA . GLY A 1 93 ? -4.198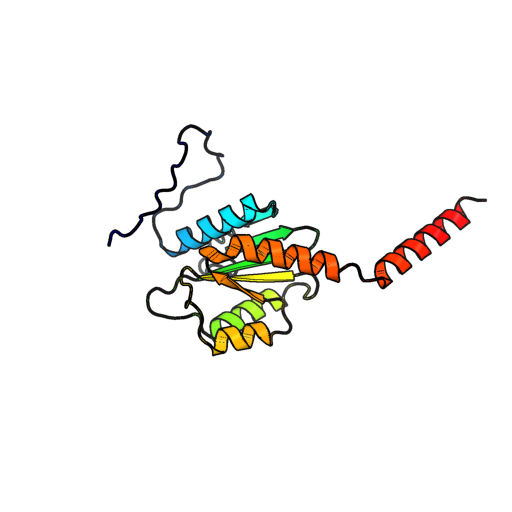 -12.110 -3.023 1.00 94.56 93 GLY A CA 1
ATOM 735 C C . GLY A 1 93 ? -3.832 -12.177 -1.541 1.00 94.56 93 GLY A C 1
ATOM 736 O O . GLY A 1 93 ? -4.431 -12.949 -0.790 1.00 94.56 93 GLY A O 1
ATOM 737 N N . VAL A 1 94 ? -2.915 -11.323 -1.088 1.00 92.50 94 VAL A N 1
ATOM 738 C CA . VAL A 1 94 ? -2.598 -11.181 0.335 1.00 92.50 94 VAL A CA 1
ATOM 739 C C . VAL A 1 94 ? -3.749 -10.548 1.112 1.00 92.50 94 VAL A C 1
ATOM 741 O O . VAL A 1 94 ? -4.189 -11.121 2.110 1.00 92.50 94 VAL A O 1
ATOM 744 N N . MET A 1 95 ? -4.281 -9.426 0.631 1.00 93.81 95 MET A N 1
ATOM 745 C CA . MET A 1 95 ? -5.394 -8.717 1.269 1.00 93.81 95 MET A CA 1
ATOM 746 C C . MET A 1 95 ? -6.658 -9.571 1.388 1.00 93.81 95 MET A C 1
ATOM 748 O O . MET A 1 95 ? -7.408 -9.422 2.346 1.00 93.81 95 MET A O 1
ATOM 752 N N . SER A 1 96 ? -6.873 -10.518 0.470 1.00 94.50 96 SER A N 1
ATOM 753 C CA . SER A 1 96 ? -8.028 -11.425 0.483 1.00 94.50 96 SER A CA 1
ATOM 754 C C . SER A 1 96 ? -8.138 -12.298 1.736 1.00 94.50 96 SER A C 1
ATOM 756 O O . SER A 1 96 ? -9.203 -12.854 2.000 1.00 94.50 96 SER A O 1
ATOM 758 N N . ARG A 1 97 ? -7.057 -12.399 2.517 1.00 93.75 97 ARG A N 1
ATOM 759 C CA . ARG A 1 97 ? -7.009 -13.125 3.791 1.00 93.75 97 ARG A CA 1
ATOM 760 C C . ARG A 1 97 ? -7.522 -12.305 4.980 1.00 93.75 97 ARG A C 1
ATOM 762 O O . ARG A 1 97 ? -7.590 -12.842 6.082 1.00 93.75 97 ARG A O 1
ATOM 769 N N . TYR A 1 98 ? -7.875 -11.038 4.767 1.00 92.19 98 TYR A N 1
ATOM 770 C CA . TYR A 1 98 ? -8.278 -10.096 5.809 1.00 92.19 98 TYR A CA 1
ATOM 771 C C . TYR A 1 98 ? -9.660 -9.482 5.522 1.00 92.19 98 TYR A C 1
ATOM 773 O O . TYR A 1 98 ? -10.123 -9.498 4.376 1.00 92.19 98 TYR A O 1
ATOM 781 N N . PRO A 1 99 ? -10.357 -8.942 6.543 1.00 90.62 99 PRO A N 1
ATOM 782 C CA . PRO A 1 99 ? -11.672 -8.334 6.360 1.00 90.62 99 PRO A CA 1
ATOM 783 C C . PRO A 1 99 ? -11.609 -7.092 5.465 1.00 90.62 99 PRO A C 1
ATOM 785 O O . PRO A 1 99 ? -10.985 -6.093 5.807 1.00 90.62 99 PRO A O 1
ATOM 788 N N . ASN A 1 100 ? -12.305 -7.129 4.329 1.00 86.44 100 ASN A N 1
ATOM 789 C CA . ASN A 1 100 ? -12.190 -6.095 3.297 1.00 86.44 100 ASN A CA 1
ATOM 790 C C . ASN A 1 100 ? -12.603 -4.684 3.765 1.00 86.44 100 ASN A C 1
ATOM 792 O O . ASN A 1 100 ? -12.023 -3.696 3.336 1.00 86.44 100 ASN A O 1
ATOM 796 N N . ARG A 1 101 ? -13.608 -4.583 4.646 1.00 84.38 101 ARG A N 1
ATOM 797 C CA . ARG A 1 101 ? -14.148 -3.288 5.100 1.00 84.38 101 ARG A CA 1
ATOM 798 C C . ARG A 1 101 ? -13.236 -2.553 6.078 1.00 84.38 101 ARG A C 1
ATOM 800 O O . ARG A 1 101 ? -13.282 -1.336 6.139 1.00 84.38 101 ARG A O 1
ATOM 807 N N . THR A 1 102 ? -12.421 -3.290 6.823 1.00 88.81 102 THR A N 1
ATOM 808 C CA . THR A 1 102 ? -11.569 -2.745 7.887 1.00 88.81 102 THR A CA 1
ATOM 809 C C . THR A 1 102 ? -10.089 -2.973 7.603 1.00 88.81 102 THR A C 1
ATOM 811 O O . THR A 1 102 ? -9.269 -2.901 8.511 1.00 88.81 102 THR A O 1
ATOM 814 N N . THR A 1 103 ? -9.728 -3.252 6.346 1.00 92.44 103 THR A N 1
ATOM 815 C CA . THR A 1 103 ? -8.335 -3.427 5.925 1.00 92.44 103 THR A CA 1
ATOM 816 C C . THR A 1 103 ? -7.974 -2.410 4.854 1.00 92.44 103 THR A C 1
ATOM 818 O O . THR A 1 103 ? -8.636 -2.330 3.822 1.00 92.44 103 THR A O 1
ATOM 821 N N . ILE A 1 104 ? -6.886 -1.681 5.079 1.00 93.00 104 ILE A N 1
ATOM 822 C CA . ILE A 1 104 ? -6.293 -0.723 4.150 1.00 93.00 104 ILE A CA 1
ATOM 823 C C . ILE A 1 104 ? -4.961 -1.301 3.677 1.00 93.00 104 ILE A C 1
ATOM 825 O O . ILE A 1 104 ? -4.072 -1.595 4.475 1.00 93.00 104 ILE A O 1
ATOM 829 N N . GLY A 1 105 ? -4.822 -1.485 2.372 1.00 94.88 105 GLY A N 1
ATOM 830 C CA . GLY A 1 105 ? -3.577 -1.882 1.736 1.00 94.88 105 GLY A CA 1
ATOM 831 C C . GLY A 1 105 ? -2.818 -0.655 1.258 1.00 94.88 105 GLY A C 1
ATOM 832 O O . GLY A 1 105 ? -3.373 0.173 0.546 1.00 94.88 105 GLY A O 1
ATOM 833 N N . ILE A 1 106 ? -1.543 -0.544 1.603 1.00 94.62 106 ILE A N 1
ATOM 834 C CA . ILE A 1 106 ? -0.665 0.526 1.141 1.00 94.62 106 ILE A CA 1
ATOM 835 C C . ILE A 1 106 ? 0.486 -0.111 0.374 1.00 94.62 106 ILE A C 1
ATOM 837 O O . ILE A 1 106 ? 1.281 -0.872 0.922 1.00 94.62 106 ILE A O 1
ATOM 841 N N . TYR A 1 107 ? 0.575 0.204 -0.909 1.00 94.81 107 TYR A N 1
ATOM 842 C CA . TYR A 1 107 ? 1.692 -0.194 -1.747 1.00 94.81 107 TYR A CA 1
ATOM 843 C C . TYR A 1 107 ? 2.614 1.011 -1.904 1.00 94.81 107 TYR A C 1
ATOM 845 O O . TYR A 1 107 ? 2.147 2.089 -2.276 1.00 94.81 107 TYR A O 1
ATOM 853 N N . VAL A 1 108 ? 3.898 0.855 -1.579 1.00 93.25 108 VAL A N 1
ATOM 854 C CA . VAL A 1 108 ? 4.848 1.972 -1.504 1.00 93.25 108 VAL A CA 1
ATOM 855 C C . VAL A 1 108 ? 6.019 1.759 -2.456 1.00 93.25 108 VAL A C 1
ATOM 857 O O . VAL A 1 108 ? 6.652 0.703 -2.444 1.00 93.25 108 VAL A O 1
ATOM 860 N N . THR A 1 109 ? 6.347 2.792 -3.231 1.00 92.38 109 THR A N 1
ATOM 861 C CA . THR A 1 109 ? 7.570 2.900 -4.043 1.00 92.38 109 THR A CA 1
ATOM 862 C C . THR A 1 109 ? 8.415 4.094 -3.595 1.00 92.38 109 THR A C 1
ATOM 864 O O . THR A 1 109 ? 7.936 4.986 -2.895 1.00 92.38 109 THR A O 1
ATOM 867 N N . PHE A 1 110 ? 9.682 4.157 -4.011 1.00 87.75 110 PHE A N 1
ATOM 868 C CA . PHE A 1 110 ? 10.442 5.411 -3.916 1.00 87.75 110 PHE A CA 1
ATOM 869 C C . PHE A 1 110 ? 10.019 6.405 -4.999 1.00 87.75 110 PHE A C 1
ATOM 871 O O . PHE A 1 110 ? 9.785 7.575 -4.704 1.00 87.75 110 PHE A O 1
ATOM 878 N N . ASP A 1 111 ? 9.890 5.927 -6.236 1.00 84.56 111 ASP A N 1
ATOM 879 C CA . ASP A 1 111 ? 9.689 6.795 -7.389 1.00 84.56 111 ASP A CA 1
ATOM 880 C C . ASP A 1 111 ? 8.260 7.326 -7.482 1.00 84.56 111 ASP A C 1
ATOM 882 O O . ASP A 1 111 ? 7.283 6.596 -7.282 1.00 84.56 111 ASP A O 1
ATOM 886 N N . THR A 1 112 ? 8.145 8.599 -7.860 1.00 82.12 112 THR A N 1
ATOM 887 C CA . THR A 1 112 ? 6.864 9.278 -8.101 1.00 82.12 112 THR A CA 1
ATOM 888 C C . THR A 1 112 ? 6.120 8.709 -9.308 1.00 82.12 112 THR A C 1
ATOM 890 O O . THR A 1 112 ? 4.895 8.651 -9.295 1.00 82.12 112 THR A O 1
ATOM 893 N N . ASP A 1 113 ? 6.855 8.217 -10.306 1.00 87.50 113 ASP A N 1
ATOM 894 C CA . ASP A 1 113 ? 6.343 7.496 -11.478 1.00 87.50 113 ASP A CA 1
ATOM 895 C C . ASP A 1 113 ? 6.596 5.976 -11.362 1.00 87.50 113 ASP A C 1
ATOM 897 O O . ASP A 1 113 ? 6.836 5.272 -12.344 1.00 87.50 113 ASP A O 1
ATOM 901 N N . GLY A 1 114 ? 6.568 5.457 -10.128 1.00 91.00 114 GLY A N 1
ATOM 902 C CA . GLY A 1 114 ? 6.885 4.061 -9.810 1.00 91.00 114 GLY A CA 1
ATOM 903 C C . GLY A 1 114 ? 5.838 3.037 -10.259 1.00 91.00 114 GLY A C 1
ATOM 904 O O . GLY A 1 114 ? 6.076 1.836 -10.143 1.00 91.00 114 GLY A O 1
ATOM 905 N N . TYR A 1 115 ? 4.691 3.471 -10.790 1.00 95.00 115 TYR A N 1
ATOM 906 C CA . TYR A 1 115 ? 3.557 2.606 -11.124 1.00 95.00 115 TYR A CA 1
ATOM 907 C C . TYR A 1 115 ? 3.237 2.627 -12.614 1.00 95.00 115 TYR A C 1
ATOM 909 O O . TYR A 1 115 ? 3.138 3.677 -13.249 1.00 95.00 115 TYR A O 1
ATOM 917 N N . SER A 1 116 ? 3.015 1.449 -13.195 1.00 96.38 116 SER A N 1
ATOM 918 C CA . SER A 1 116 ? 2.440 1.368 -14.536 1.00 96.38 116 SER A CA 1
ATOM 919 C C . SER A 1 116 ? 0.978 1.829 -14.521 1.00 96.38 116 SER A C 1
ATOM 921 O O . SER A 1 116 ? 0.257 1.626 -13.544 1.00 96.38 116 SER A O 1
ATOM 923 N N . ARG A 1 117 ? 0.492 2.373 -15.643 1.00 97.25 117 ARG A N 1
ATOM 924 C CA . ARG A 1 117 ? -0.918 2.781 -15.786 1.00 97.25 117 ARG A CA 1
ATOM 925 C C . ARG A 1 117 ? -1.899 1.645 -15.464 1.00 97.25 117 ARG A C 1
ATOM 927 O O . ARG A 1 117 ? -2.945 1.884 -14.874 1.00 97.25 117 ARG A O 1
ATOM 934 N N . ASN A 1 118 ? -1.543 0.410 -15.819 1.00 97.88 118 ASN A N 1
ATOM 935 C CA . ASN A 1 118 ? -2.364 -0.769 -15.540 1.00 97.88 118 ASN A CA 1
ATOM 936 C C . ASN A 1 118 ? -2.383 -1.131 -14.048 1.00 97.88 118 ASN A C 1
ATOM 938 O O . ASN A 1 118 ? -3.404 -1.611 -13.567 1.00 97.88 118 ASN A O 1
ATOM 942 N N . ALA A 1 119 ? -1.286 -0.901 -13.318 1.00 97.31 119 ALA A N 1
ATOM 943 C CA . ALA A 1 119 ? -1.247 -1.085 -11.869 1.00 97.31 119 ALA A CA 1
ATOM 944 C C . ALA A 1 119 ? -2.149 -0.068 -11.159 1.00 97.31 119 ALA A C 1
ATOM 946 O O . ALA A 1 119 ? -2.965 -0.464 -10.331 1.00 97.31 119 ALA A O 1
ATOM 947 N N . VAL A 1 120 ? -2.062 1.210 -11.553 1.00 97.19 120 VAL A N 1
ATOM 948 C CA . VAL A 1 120 ? -2.930 2.280 -11.032 1.00 97.19 120 VAL A CA 1
ATOM 949 C C . VAL A 1 120 ? -4.398 1.946 -11.270 1.00 97.19 120 VAL A C 1
ATOM 951 O O . VAL A 1 120 ? -5.162 1.819 -10.318 1.00 97.19 120 VAL A O 1
ATOM 954 N N . HIS A 1 121 ? -4.763 1.665 -12.522 1.00 97.88 121 HIS A N 1
ATOM 955 C CA . HIS A 1 121 ? -6.137 1.313 -12.868 1.00 97.88 121 HIS A CA 1
ATOM 956 C C . HIS A 1 121 ? -6.640 0.070 -12.116 1.00 97.88 121 HIS A C 1
ATOM 958 O O . HIS A 1 121 ? -7.809 -0.010 -11.738 1.00 97.88 121 HIS A O 1
ATOM 964 N N . ARG A 1 122 ? -5.768 -0.920 -11.877 1.00 98.00 122 ARG A N 1
ATOM 965 C CA . ARG A 1 122 ? -6.140 -2.120 -11.123 1.00 98.00 122 ARG A CA 1
ATOM 966 C C . ARG A 1 122 ? -6.427 -1.815 -9.657 1.00 98.00 122 ARG A C 1
ATOM 968 O O . ARG A 1 122 ? -7.387 -2.375 -9.139 1.00 98.00 122 ARG A O 1
ATOM 975 N N . ALA A 1 123 ? -5.620 -0.971 -9.017 1.00 96.75 123 ALA A N 1
ATOM 976 C CA . ALA A 1 123 ? -5.840 -0.555 -7.635 1.00 96.75 123 ALA A CA 1
ATOM 977 C C . ALA A 1 123 ? -7.145 0.248 -7.498 1.00 96.75 123 ALA A C 1
ATOM 979 O O . ALA A 1 123 ? -7.962 -0.079 -6.647 1.00 96.75 123 ALA A O 1
ATOM 980 N N . GLU A 1 124 ? -7.392 1.204 -8.400 1.00 95.56 124 GLU A N 1
ATOM 981 C CA . GLU A 1 124 ? -8.614 2.031 -8.417 1.00 95.56 124 GLU A CA 1
ATOM 982 C C . GLU A 1 124 ? -9.899 1.214 -8.622 1.00 95.56 124 GLU A C 1
ATOM 984 O O . GLU A 1 124 ? -10.950 1.544 -8.083 1.00 95.56 124 GLU A O 1
ATOM 989 N N . THR A 1 125 ? -9.825 0.144 -9.417 1.00 96.62 125 THR A N 1
ATOM 990 C CA . THR A 1 125 ? -10.960 -0.758 -9.693 1.00 96.62 125 THR A CA 1
ATOM 991 C C . THR A 1 125 ? -10.978 -1.987 -8.788 1.00 96.62 125 THR A C 1
ATOM 993 O O . THR A 1 125 ? -11.759 -2.922 -9.007 1.00 96.62 125 THR A O 1
ATOM 996 N N . SER A 1 126 ? -10.092 -2.042 -7.793 1.00 95.88 126 SER A N 1
ATOM 997 C CA . SER A 1 126 ? -10.069 -3.150 -6.855 1.00 95.88 126 SER A CA 1
ATOM 998 C C . SER A 1 126 ? -11.298 -3.106 -5.955 1.00 95.88 126 SER A C 1
ATOM 1000 O O . SER A 1 126 ? -11.800 -2.050 -5.585 1.00 95.88 126 SER A O 1
ATOM 1002 N N . LYS A 1 127 ? -11.769 -4.287 -5.549 1.00 94.06 127 LYS A N 1
ATOM 1003 C CA . LYS A 1 127 ? -12.726 -4.387 -4.440 1.00 94.06 127 LYS A CA 1
ATOM 1004 C C . LYS A 1 127 ? -12.059 -4.132 -3.086 1.00 94.06 127 LYS A C 1
ATOM 1006 O O . LYS A 1 127 ? -12.775 -4.003 -2.099 1.00 94.06 127 LYS A O 1
ATOM 1011 N N . PHE A 1 128 ? -10.726 -4.176 -3.042 1.00 94.50 128 PHE A N 1
ATOM 1012 C CA . PHE A 1 128 ? -9.923 -3.916 -1.859 1.00 94.50 128 PHE A CA 1
ATOM 1013 C C . PHE A 1 128 ? -9.537 -2.449 -1.798 1.00 94.50 128 PHE A C 1
ATOM 1015 O O . PHE A 1 128 ? -9.311 -1.807 -2.820 1.00 94.50 128 PHE A O 1
ATOM 1022 N N . ASN A 1 129 ? -9.415 -1.942 -0.581 1.00 93.31 129 ASN A N 1
ATOM 1023 C CA . ASN A 1 129 ? -8.965 -0.588 -0.348 1.00 93.31 129 ASN A CA 1
ATOM 1024 C C . ASN A 1 129 ? -7.440 -0.492 -0.509 1.00 93.31 129 ASN A C 1
ATOM 1026 O O . ASN A 1 129 ? -6.705 -0.819 0.422 1.00 93.31 129 ASN A O 1
ATOM 1030 N N . ILE A 1 130 ? -6.971 -0.108 -1.699 1.00 94.50 130 ILE A N 1
ATOM 1031 C CA . ILE A 1 130 ? -5.544 -0.057 -2.036 1.00 94.50 130 ILE A CA 1
ATOM 1032 C C . ILE A 1 130 ? -5.110 1.377 -2.322 1.00 94.50 130 ILE A C 1
ATOM 1034 O O . ILE A 1 130 ? -5.577 2.013 -3.265 1.00 94.50 130 ILE A O 1
ATOM 1038 N N . LEU A 1 131 ? -4.125 1.838 -1.561 1.00 93.44 131 LEU A N 1
ATOM 1039 C CA . LEU A 1 131 ? -3.439 3.103 -1.752 1.00 93.44 131 LEU A CA 1
ATOM 1040 C C . LEU A 1 131 ? -2.083 2.859 -2.403 1.00 93.44 131 LEU A C 1
ATOM 1042 O O . LEU A 1 131 ? -1.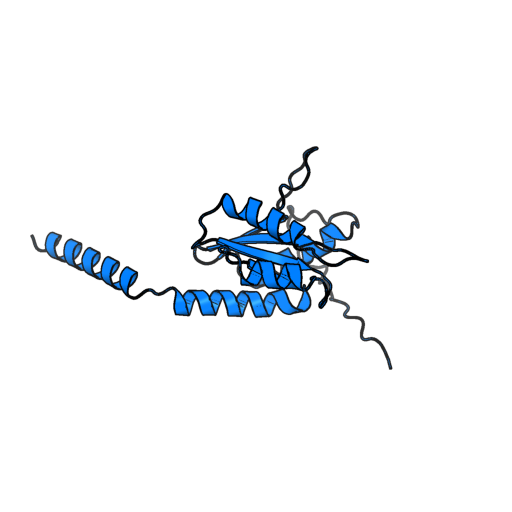208 2.221 -1.820 1.00 93.44 131 LEU A O 1
ATOM 1046 N N . LEU A 1 132 ? -1.893 3.401 -3.602 1.00 93.88 132 LEU A N 1
ATOM 1047 C CA . LEU A 1 132 ? -0.584 3.451 -4.246 1.00 93.88 132 LEU A CA 1
ATOM 1048 C C . LEU A 1 132 ? 0.096 4.758 -3.862 1.00 93.88 132 LEU A C 1
ATOM 1050 O O . LEU A 1 132 ? -0.437 5.833 -4.143 1.00 93.88 132 LEU A O 1
ATOM 1054 N N . LYS A 1 133 ? 1.248 4.667 -3.200 1.00 93.12 133 LYS A N 1
ATOM 1055 C CA . LYS A 1 133 ? 1.968 5.827 -2.671 1.00 93.12 133 LYS A CA 1
ATOM 1056 C C . LYS A 1 133 ? 3.441 5.770 -3.015 1.00 93.12 133 LYS A C 1
ATOM 1058 O O . LYS A 1 133 ? 4.013 4.706 -3.242 1.00 93.12 133 LYS A O 1
ATOM 1063 N N . ASN A 1 134 ? 4.057 6.939 -3.051 1.00 91.12 134 ASN A N 1
ATOM 1064 C CA . ASN A 1 134 ? 5.505 7.048 -2.990 1.00 91.12 134 ASN A CA 1
ATOM 1065 C C . ASN A 1 134 ? 5.904 7.598 -1.618 1.00 91.12 134 ASN A C 1
ATOM 1067 O O . ASN A 1 134 ? 5.087 8.222 -0.940 1.00 91.12 134 ASN A O 1
ATOM 1071 N N . VAL A 1 135 ? 7.160 7.407 -1.223 1.00 84.62 135 VAL A N 1
ATOM 1072 C CA . VAL A 1 135 ? 7.668 7.868 0.081 1.00 84.62 135 VAL A CA 1
ATOM 1073 C C . VAL A 1 135 ? 7.366 9.347 0.344 1.00 84.62 135 VAL A C 1
ATOM 1075 O O . VAL A 1 135 ? 6.958 9.692 1.448 1.00 84.62 135 VAL A O 1
ATOM 1078 N N . SER A 1 136 ? 7.513 10.215 -0.663 1.00 83.75 136 SER A N 1
ATOM 1079 C CA . SER A 1 136 ? 7.312 11.662 -0.497 1.00 83.75 136 SER A CA 1
ATOM 1080 C C . SER A 1 136 ? 5.859 12.085 -0.254 1.00 83.75 136 SER A C 1
ATOM 1082 O O . SER A 1 136 ? 5.633 13.136 0.334 1.00 83.75 136 SER A O 1
ATOM 1084 N N . SER A 1 137 ? 4.884 11.289 -0.698 1.00 81.25 137 SER A N 1
ATOM 1085 C CA . SER A 1 137 ? 3.443 11.573 -0.551 1.00 81.25 137 SER A CA 1
ATOM 1086 C C . SER A 1 137 ? 2.786 10.773 0.573 1.00 81.25 137 SER A C 1
ATOM 1088 O O . SER A 1 137 ? 1.686 11.103 1.006 1.00 81.25 137 SER A O 1
ATOM 1090 N N . MET A 1 138 ? 3.466 9.739 1.076 1.00 82.50 138 MET A N 1
ATOM 1091 C CA . MET A 1 138 ? 2.901 8.762 2.003 1.00 82.50 138 MET A CA 1
ATOM 1092 C C . MET A 1 138 ? 2.348 9.397 3.286 1.00 82.50 138 MET A C 1
ATOM 1094 O O . MET A 1 138 ? 1.252 9.042 3.703 1.00 82.50 138 MET A O 1
ATOM 1098 N N . GLU A 1 139 ? 3.066 10.340 3.902 1.00 77.69 139 GLU A N 1
ATOM 1099 C CA . GLU A 1 139 ? 2.641 10.940 5.176 1.00 77.69 139 GLU A CA 1
ATOM 1100 C C . GLU A 1 139 ? 1.339 11.742 5.048 1.00 77.69 139 GLU A C 1
ATOM 1102 O O . GLU A 1 139 ? 0.408 11.551 5.829 1.00 77.69 139 GLU A O 1
ATOM 1107 N N . GLN A 1 140 ? 1.257 12.629 4.055 1.00 77.38 140 GLN A N 1
ATOM 1108 C CA . GLN A 1 140 ? 0.078 13.476 3.853 1.00 77.38 140 GLN A CA 1
ATOM 1109 C C . GLN A 1 140 ? -1.125 12.643 3.419 1.00 77.38 140 GLN A C 1
ATOM 1111 O O . GLN A 1 140 ? -2.218 12.800 3.957 1.00 77.38 140 GLN A O 1
ATOM 1116 N N . ASP A 1 141 ? -0.907 11.716 2.490 1.00 77.50 141 ASP A N 1
ATOM 1117 C CA . ASP A 1 141 ? -1.990 10.944 1.905 1.00 77.50 141 ASP A CA 1
ATOM 1118 C C . ASP A 1 141 ? -2.588 9.935 2.884 1.00 77.50 141 ASP A C 1
ATOM 1120 O O . ASP A 1 141 ? -3.793 9.713 2.845 1.00 77.50 141 ASP A O 1
ATOM 1124 N N . ILE A 1 142 ? -1.779 9.326 3.759 1.00 75.38 142 ILE A N 1
ATOM 1125 C CA . ILE A 1 142 ? -2.297 8.415 4.788 1.00 75.38 142 ILE A CA 1
ATOM 1126 C C . ILE A 1 142 ? -3.155 9.180 5.786 1.00 75.38 142 ILE A C 1
ATOM 1128 O O . ILE A 1 142 ? -4.255 8.730 6.085 1.00 75.38 142 ILE A O 1
ATOM 1132 N N . ASN A 1 143 ? -2.686 10.337 6.261 1.00 72.75 143 ASN A N 1
ATOM 1133 C CA . ASN A 1 143 ? -3.468 11.160 7.179 1.00 72.75 143 ASN A CA 1
ATOM 1134 C C . ASN A 1 143 ? -4.802 11.558 6.539 1.00 72.75 143 ASN A C 1
ATOM 1136 O O . ASN A 1 143 ? -5.850 11.270 7.107 1.00 72.75 143 ASN A O 1
ATOM 1140 N N . ASN A 1 144 ? -4.777 12.139 5.336 1.00 76.75 144 ASN A N 1
ATOM 1141 C CA . ASN A 1 144 ? -5.996 12.568 4.646 1.00 76.75 144 ASN A CA 1
ATOM 1142 C C . ASN A 1 144 ? -6.962 11.402 4.422 1.00 76.75 144 ASN A C 1
ATOM 1144 O O . ASN A 1 144 ? -8.144 11.521 4.716 1.00 76.75 144 ASN A O 1
ATOM 1148 N N . TYR A 1 145 ? -6.449 10.260 3.963 1.00 73.44 145 TYR A N 1
ATOM 1149 C CA . TYR A 1 145 ? -7.267 9.087 3.689 1.00 73.44 145 TYR A CA 1
ATOM 1150 C C . TYR A 1 145 ? -7.955 8.534 4.940 1.00 73.44 145 TYR A C 1
ATOM 1152 O O . TYR A 1 145 ? -9.131 8.180 4.918 1.00 73.44 145 TYR A O 1
ATOM 1160 N N . VAL A 1 146 ? -7.202 8.444 6.033 1.00 66.69 146 VAL A N 1
ATOM 1161 C CA . VAL A 1 146 ? -7.710 7.983 7.320 1.00 66.69 146 VAL A CA 1
ATOM 1162 C C . VAL A 1 146 ? -8.792 8.932 7.836 1.00 66.69 146 VAL A C 1
ATOM 1164 O O . VAL A 1 146 ? -9.861 8.461 8.209 1.00 66.69 146 VAL A O 1
ATOM 1167 N N . PHE A 1 147 ? -8.563 10.249 7.792 1.00 62.88 147 PHE A N 1
ATOM 1168 C CA . PHE A 1 147 ? -9.571 11.233 8.200 1.00 62.88 147 PHE A CA 1
ATOM 1169 C C . PHE A 1 147 ? -10.827 11.173 7.323 1.00 62.88 147 PHE A C 1
ATOM 1171 O O . PHE A 1 147 ? -11.930 11.117 7.855 1.00 62.88 147 PHE A O 1
ATOM 1178 N N . GLU A 1 148 ? -10.678 11.086 5.999 1.00 70.19 148 GLU A N 1
ATOM 1179 C CA . GLU A 1 148 ? -11.815 10.955 5.081 1.00 70.19 148 GLU A CA 1
ATOM 1180 C C . GLU A 1 148 ? -12.638 9.690 5.358 1.00 70.19 148 GLU A C 1
ATOM 1182 O O . GLU A 1 148 ? -13.864 9.728 5.284 1.00 70.19 148 GLU A O 1
ATOM 1187 N N . GLN A 1 149 ? -12.005 8.562 5.690 1.00 64.12 149 GLN A N 1
ATOM 1188 C CA . GLN A 1 149 ? -12.739 7.331 5.999 1.00 64.12 149 GLN A CA 1
ATOM 1189 C C . GLN A 1 149 ? -13.396 7.331 7.377 1.00 64.12 149 GLN A C 1
ATOM 1191 O O . GLN A 1 149 ? -14.402 6.652 7.556 1.00 64.12 149 GLN A O 1
ATOM 1196 N N . LEU A 1 150 ? -12.868 8.077 8.345 1.00 58.38 150 LEU A N 1
ATOM 1197 C CA . LEU A 1 150 ? -13.526 8.261 9.640 1.00 58.38 150 LEU A CA 1
ATOM 1198 C C . LEU A 1 150 ? -14.747 9.171 9.509 1.00 58.38 150 LEU A C 1
ATOM 1200 O O . LEU A 1 150 ? -15.809 8.836 10.027 1.00 58.38 150 LEU A O 1
ATOM 1204 N N . ASP A 1 151 ? -14.620 10.257 8.744 1.00 59.78 151 ASP A N 1
ATOM 1205 C CA . ASP A 1 151 ? -15.721 11.189 8.490 1.00 59.78 151 ASP A CA 1
ATOM 1206 C C . ASP A 1 151 ? -16.848 10.539 7.669 1.00 59.78 151 ASP A C 1
ATOM 1208 O O . ASP A 1 151 ? -18.021 10.826 7.889 1.00 59.78 151 ASP A O 1
ATOM 1212 N N . ASN A 1 152 ? -16.512 9.627 6.747 1.00 56.44 152 ASN A N 1
ATOM 1213 C CA . ASN A 1 152 ? -17.495 8.876 5.955 1.00 56.44 152 ASN A CA 1
ATOM 1214 C C . ASN A 1 152 ? -17.935 7.547 6.604 1.00 56.44 152 ASN A C 1
ATOM 1216 O O . ASN A 1 152 ? -18.863 6.906 6.112 1.00 56.44 152 ASN A O 1
ATOM 1220 N N . GLY A 1 153 ? -17.238 7.101 7.653 1.00 52.41 153 GLY A N 1
ATOM 1221 C CA . GLY A 1 153 ? -17.413 5.799 8.305 1.00 52.41 153 GLY A CA 1
ATOM 1222 C C . GLY A 1 153 ? -18.353 5.814 9.508 1.00 52.41 153 GLY A C 1
ATOM 1223 O O . GLY A 1 153 ? -18.718 4.744 9.992 1.00 52.41 153 GLY A O 1
ATOM 1224 N N . PHE A 1 154 ? -18.783 6.995 9.963 1.00 51.00 154 PHE A N 1
ATOM 1225 C CA . PHE A 1 154 ? -19.942 7.130 10.843 1.00 51.00 154 PHE A CA 1
ATOM 1226 C C . PHE A 1 154 ? -21.206 6.904 10.003 1.00 51.00 154 PHE A C 1
ATOM 1228 O O . PHE A 1 154 ? -21.876 7.830 9.556 1.00 51.00 154 PHE A O 1
ATOM 1235 N N . ASP A 1 155 ? -21.482 5.639 9.692 1.00 53.16 155 ASP A N 1
ATOM 1236 C CA . ASP A 1 155 ? -22.772 5.255 9.139 1.00 53.16 155 ASP A CA 1
ATOM 1237 C C . ASP A 1 155 ? -23.811 5.508 10.238 1.00 53.16 155 ASP A C 1
ATOM 1239 O O . ASP A 1 155 ? -23.743 4.883 11.300 1.00 53.16 155 ASP A O 1
ATOM 1243 N N . ASP A 1 156 ? -24.772 6.408 9.993 1.00 56.69 156 ASP A N 1
ATOM 1244 C CA . ASP A 1 156 ? -25.900 6.709 10.895 1.00 56.69 156 ASP A CA 1
ATOM 1245 C C . ASP A 1 156 ? -26.580 5.418 11.413 1.00 56.69 156 ASP A C 1
ATOM 1247 O O . ASP A 1 156 ? -27.234 5.402 12.457 1.00 56.69 156 ASP A O 1
ATOM 1251 N N . SER A 1 157 ? -26.419 4.305 10.683 1.00 59.16 157 SER A N 1
ATOM 1252 C CA . SER A 1 157 ? -26.880 2.973 11.060 1.00 59.16 157 SER A CA 1
ATOM 1253 C C . SER A 1 157 ? -26.208 2.388 12.316 1.00 59.16 157 SER A C 1
ATOM 1255 O O . SER A 1 157 ? -26.905 1.762 13.117 1.00 59.16 157 SER A O 1
ATOM 1257 N N . GLU A 1 158 ? -24.905 2.597 12.548 1.00 61.44 158 GLU A N 1
ATOM 1258 C CA . GLU A 1 158 ? -24.225 2.122 13.765 1.00 61.44 158 GLU A CA 1
ATOM 1259 C C . GLU A 1 158 ? -24.609 2.968 14.984 1.00 61.44 158 GLU A C 1
ATOM 1261 O O . GLU A 1 158 ? -24.851 2.414 16.060 1.00 61.44 158 GLU A O 1
ATOM 1266 N N . GLU A 1 159 ? -24.768 4.284 14.811 1.00 62.53 159 GLU A N 1
ATOM 1267 C CA . GLU A 1 159 ? -25.269 5.181 15.860 1.00 62.53 159 GLU A CA 1
ATOM 1268 C C . GLU A 1 159 ? -26.705 4.808 16.266 1.00 62.53 159 GLU A C 1
ATOM 1270 O O . GLU A 1 159 ? -26.994 4.660 17.455 1.00 62.53 159 GLU A O 1
ATOM 1275 N N . LEU A 1 160 ? -27.573 4.500 15.295 1.00 60.69 160 LEU A N 1
ATOM 1276 C CA . LEU A 1 160 ? -28.926 3.989 15.542 1.00 60.69 160 LEU A CA 1
ATOM 1277 C C . LEU A 1 160 ? -28.935 2.654 16.303 1.00 60.69 160 LEU A C 1
ATOM 1279 O O . LEU A 1 160 ? -29.779 2.453 17.180 1.00 60.69 160 LEU A O 1
ATOM 1283 N N . ILE A 1 161 ? -28.008 1.738 15.999 1.00 71.88 161 ILE A N 1
ATOM 1284 C CA . ILE A 1 161 ? -27.890 0.453 16.708 1.00 71.88 161 ILE A CA 1
ATOM 1285 C C . ILE A 1 161 ? -27.432 0.678 18.154 1.00 71.88 161 ILE A C 1
ATOM 1287 O O . ILE A 1 1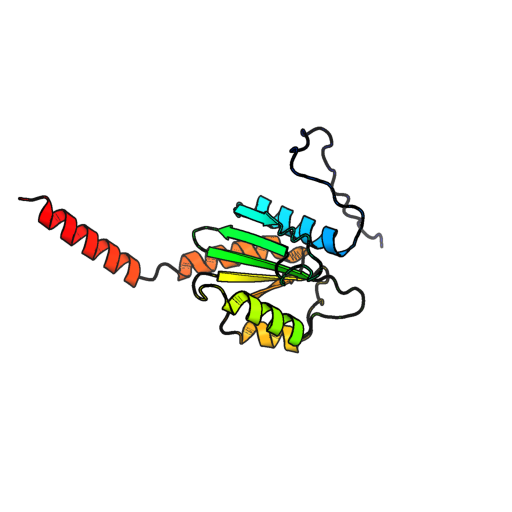61 ? -27.991 0.077 19.078 1.00 71.88 161 ILE A O 1
ATOM 1291 N N . ILE A 1 162 ? -26.450 1.556 18.371 1.00 75.81 162 ILE A N 1
ATOM 1292 C CA . ILE A 1 162 ? -25.956 1.908 19.708 1.00 75.81 162 ILE A CA 1
ATOM 1293 C C . ILE A 1 162 ? -27.067 2.572 20.527 1.00 75.81 162 ILE A C 1
ATOM 1295 O O . ILE A 1 162 ? -27.304 2.174 21.672 1.00 75.81 162 ILE A O 1
ATOM 1299 N N . ASP A 1 163 ? -27.812 3.504 19.937 1.00 76.06 163 ASP A N 1
ATOM 1300 C CA . ASP A 1 163 ? -28.939 4.165 20.588 1.00 76.06 163 ASP A CA 1
ATOM 1301 C C . ASP A 1 163 ? -30.056 3.184 20.947 1.00 76.06 163 ASP A C 1
ATOM 1303 O O . ASP A 1 163 ? -30.593 3.229 22.061 1.00 76.06 163 ASP A O 1
ATOM 1307 N N . GLU A 1 164 ? -30.373 2.233 20.065 1.00 78.00 164 GLU A N 1
ATOM 1308 C CA . GLU A 1 164 ? -31.363 1.194 20.347 1.00 78.00 164 GLU A CA 1
ATOM 1309 C C . GLU A 1 164 ? -30.910 0.280 21.502 1.00 78.00 164 GLU A C 1
ATOM 1311 O O . GLU A 1 164 ? -31.709 -0.072 22.383 1.00 78.00 164 GLU A O 1
ATOM 1316 N N . MET A 1 165 ? -29.621 -0.075 21.547 1.00 75.81 165 MET A N 1
ATOM 1317 C CA . MET A 1 165 ? -29.033 -0.862 22.634 1.00 75.81 165 MET A CA 1
ATOM 1318 C C . MET A 1 165 ? -29.041 -0.100 23.966 1.00 75.81 165 MET A C 1
ATOM 1320 O O . MET A 1 165 ? -29.460 -0.658 24.985 1.00 75.81 165 MET A O 1
ATOM 1324 N N . ILE A 1 166 ? -28.667 1.183 23.972 1.00 82.56 166 ILE A N 1
ATOM 1325 C CA . ILE A 1 166 ? -28.733 2.051 25.157 1.00 82.56 166 ILE A CA 1
ATOM 1326 C C . ILE A 1 166 ? -30.179 2.169 25.651 1.00 82.56 166 ILE A C 1
ATOM 1328 O O . ILE A 1 166 ? -30.434 2.093 26.857 1.00 82.56 166 ILE A O 1
ATOM 1332 N N . CYS A 1 167 ? -31.146 2.304 24.741 1.00 75.81 167 CYS A N 1
ATOM 1333 C CA . CYS A 1 167 ? -32.564 2.383 25.086 1.00 75.81 167 CYS A CA 1
ATOM 1334 C C . CYS A 1 167 ? -33.063 1.093 25.763 1.00 75.81 167 CYS A C 1
ATOM 1336 O O . CYS A 1 167 ? -33.791 1.152 26.759 1.00 75.81 167 CYS A O 1
ATOM 1338 N N . LYS A 1 168 ? -32.638 -0.079 25.269 1.00 81.00 168 LYS A N 1
ATOM 1339 C CA . LYS A 1 168 ? -32.953 -1.387 25.873 1.00 81.00 168 LYS A CA 1
ATOM 1340 C C . LYS A 1 168 ? -32.337 -1.544 27.266 1.00 81.00 168 LYS A C 1
ATOM 1342 O O . LYS A 1 168 ? -33.023 -1.994 28.180 1.00 81.00 168 LYS A O 1
ATOM 1347 N N . ILE A 1 169 ? -31.086 -1.121 27.458 1.00 81.25 169 ILE A N 1
ATOM 1348 C CA . ILE A 1 169 ? -30.410 -1.168 28.765 1.00 81.25 169 ILE A CA 1
ATOM 1349 C C . ILE A 1 169 ? -31.108 -0.249 29.776 1.00 81.25 169 ILE A C 1
ATOM 1351 O O . ILE A 1 169 ? -31.415 -0.683 30.884 1.00 81.25 169 ILE A O 1
ATOM 1355 N N . LYS A 1 170 ? -31.433 0.992 29.386 1.00 80.19 170 LYS A N 1
ATOM 1356 C CA . LYS A 1 170 ? -32.151 1.946 30.251 1.00 80.19 170 LYS A CA 1
ATOM 1357 C C . LYS A 1 170 ? -33.519 1.419 30.684 1.00 80.19 170 LYS A C 1
ATOM 1359 O O . LYS A 1 170 ? -33.876 1.571 31.846 1.00 80.19 170 LYS A O 1
ATOM 1364 N N . LYS A 1 171 ? -34.265 0.762 29.789 1.00 75.31 171 LYS A N 1
ATOM 1365 C CA . LYS A 1 171 ? -35.557 0.139 30.131 1.00 75.31 171 LYS A CA 1
ATOM 1366 C C . LYS A 1 171 ? -35.423 -0.985 31.162 1.00 75.31 171 LYS A C 1
ATOM 1368 O O . LYS A 1 171 ? -36.299 -1.120 32.006 1.00 75.31 171 LYS A O 1
ATOM 1373 N N . ASN A 1 172 ? -34.327 -1.740 31.129 1.00 70.44 172 ASN A N 1
ATOM 1374 C CA . ASN A 1 172 ? -34.079 -2.838 32.067 1.00 70.44 172 ASN A CA 1
ATOM 1375 C C . ASN A 1 172 ? -33.521 -2.387 33.429 1.00 70.44 172 ASN A C 1
ATOM 1377 O O . ASN A 1 172 ? -33.465 -3.196 34.345 1.00 70.44 172 ASN A O 1
ATOM 1381 N N . LEU A 1 173 ? -33.112 -1.121 33.568 1.00 67.19 173 LEU A N 1
ATOM 1382 C CA . LEU A 1 173 ? -32.589 -0.539 34.813 1.00 67.19 173 LEU A CA 1
ATOM 1383 C C . LEU A 1 173 ? -33.651 0.216 35.638 1.00 67.19 173 LEU A C 1
ATOM 1385 O O . LEU A 1 173 ? -33.330 0.726 36.706 1.00 67.19 173 LEU A O 1
ATOM 1389 N N . ILE A 1 174 ? -34.894 0.327 35.146 1.00 59.06 174 ILE A N 1
ATOM 1390 C CA . ILE A 1 174 ? -36.007 1.048 35.810 1.00 59.06 174 ILE A CA 1
ATOM 1391 C C . ILE A 1 174 ? -36.993 0.067 36.502 1.00 59.06 174 ILE A C 1
ATOM 1393 O O . ILE A 1 174 ? -38.112 0.422 36.874 1.00 59.06 174 ILE A O 1
ATOM 1397 N N . HIS A 1 175 ? -36.570 -1.174 36.743 1.00 51.44 175 HIS A N 1
ATOM 1398 C CA . HIS A 1 175 ? -37.240 -2.139 37.624 1.00 51.44 175 HIS A CA 1
ATOM 1399 C C . HIS A 1 175 ? -36.272 -2.619 38.701 1.00 51.44 175 HIS A C 1
ATOM 1401 O O . HIS A 1 175 ? -36.769 -2.945 39.801 1.00 51.44 175 HIS A O 1
#

InterPro domains:
  IPR007560 Restriction endonuclease type IV, Mrr [PF04471] (27-132)
  IPR011335 Restriction endonuclease type II-like [SSF52980] (27-145)
  IPR011856 tRNA endonuclease-like domain superfamily [G3DSA:3.40.1350.10] (15-153)
  IPR018828 Required for respiratory growth protein 7, mitochondrial [PTHR28133] (26-148)